Protein AF-A0A8T1E6Q4-F1 (afdb_monomer_lite)

Foldseek 3Di:
DDPVVVLLVVLQVQLVDPVDDLVNSCVVSVPDPVNVVVSCVRRVPDPLNVQLVVCVVVPPPCSVDDDDQFFLVVLPVLDDPLLSVLLVVLLCVVCVVQPPDPPVVSHDDVRVSRSVSLVCLACVVVVVVVVVVDPPDPPVVVVVVVVSVVSQVVSCVVSVHHHDSVSSYD

Radius of gyration: 22.83 Å; chains: 1; bounding box: 43×46×64 Å

Sequence (170 aa):
MTSHSFRRGSAAYANGNAKLAIQWISTRGAWLMESLTKAFAYIGTTTKENQSVGKVLAGYEAPELPVVTPSIPDLQERLSTAELGQLVTLRGELFRHVLGLPDKRYNVASDVVDATFAALLIHLNEVLEAIRSSNASQTHVSRYLYELERGLAATNARLGSSVSVATCYP

Structure (mmCIF, N/CA/C/O backbone):
data_AF-A0A8T1E6Q4-F1
#
_entry.id   AF-A0A8T1E6Q4-F1
#
loop_
_atom_site.group_PDB
_atom_site.id
_atom_site.type_symbol
_atom_site.label_atom_id
_atom_site.label_alt_id
_atom_site.label_comp_id
_atom_site.label_asym_id
_atom_site.label_entity_id
_atom_site.label_seq_id
_atom_site.pdbx_PDB_ins_code
_atom_site.Cartn_x
_atom_site.Cartn_y
_atom_site.Cartn_z
_atom_site.occupancy
_atom_site.B_iso_or_equiv
_atom_site.auth_seq_id
_atom_site.auth_comp_id
_atom_site.auth_asym_id
_atom_site.auth_atom_id
_atom_site.pdbx_PDB_model_num
ATOM 1 N N . MET A 1 1 ? 5.496 -22.316 -28.948 1.00 60.72 1 MET A N 1
ATOM 2 C CA . MET A 1 1 ? 6.274 -21.062 -28.811 1.00 60.72 1 MET A CA 1
ATOM 3 C C . MET A 1 1 ? 6.765 -20.657 -30.196 1.00 60.72 1 MET A C 1
ATOM 5 O O . MET A 1 1 ? 7.294 -21.520 -30.881 1.00 60.72 1 MET A O 1
ATOM 9 N N . THR A 1 2 ? 6.538 -19.421 -30.654 1.00 84.19 2 THR A N 1
ATOM 10 C CA . THR A 1 2 ? 7.006 -18.971 -31.983 1.00 84.19 2 THR A CA 1
ATOM 11 C C . THR A 1 2 ? 8.314 -18.186 -31.857 1.00 84.19 2 THR A C 1
ATOM 13 O O . THR A 1 2 ? 8.620 -17.652 -30.789 1.00 84.19 2 THR A O 1
ATOM 16 N N . SER A 1 3 ? 9.076 -18.078 -32.952 1.00 81.50 3 SER A N 1
ATOM 17 C CA . SER A 1 3 ? 10.309 -17.267 -33.020 1.00 81.50 3 SER A CA 1
ATOM 18 C C . SER A 1 3 ? 10.091 -15.836 -32.503 1.00 81.50 3 SER A C 1
ATOM 20 O O . SER A 1 3 ? 10.898 -15.283 -31.755 1.00 81.50 3 SER A O 1
ATOM 22 N N . HIS A 1 4 ? 8.929 -15.265 -32.813 1.00 78.62 4 HIS A N 1
ATOM 23 C CA . HIS A 1 4 ? 8.533 -13.933 -32.378 1.00 78.62 4 HIS A CA 1
ATOM 24 C C . HIS A 1 4 ? 8.332 -13.838 -30.853 1.00 78.62 4 HIS A C 1
ATOM 26 O O . HIS A 1 4 ? 8.800 -12.887 -30.227 1.00 78.62 4 HIS A O 1
ATOM 32 N N . SER A 1 5 ? 7.689 -14.835 -30.235 1.00 79.69 5 SER A N 1
ATOM 33 C CA . SER A 1 5 ? 7.533 -14.912 -28.774 1.00 79.69 5 SER A CA 1
ATOM 34 C C . SER A 1 5 ? 8.882 -15.022 -28.063 1.00 79.69 5 SER A C 1
ATOM 36 O O . SER A 1 5 ? 9.090 -14.362 -27.049 1.00 79.69 5 SER A O 1
ATOM 38 N N . PHE A 1 6 ? 9.807 -15.813 -28.619 1.00 80.81 6 PHE A N 1
ATOM 39 C CA . PHE A 1 6 ? 11.154 -15.977 -28.076 1.00 80.81 6 PHE A CA 1
ATOM 40 C C . PHE A 1 6 ? 11.931 -14.656 -28.109 1.00 80.81 6 PHE A C 1
ATOM 42 O O . PHE A 1 6 ? 12.424 -14.212 -27.078 1.00 80.81 6 PHE A O 1
ATOM 49 N N . ARG A 1 7 ? 11.937 -13.955 -29.253 1.00 82.25 7 ARG A N 1
ATOM 50 C CA . ARG A 1 7 ? 12.585 -12.635 -29.369 1.00 82.25 7 ARG A CA 1
ATOM 51 C C . ARG A 1 7 ? 12.010 -11.610 -28.389 1.00 82.25 7 ARG A C 1
ATOM 53 O O . ARG A 1 7 ? 12.777 -10.842 -27.814 1.00 82.25 7 ARG A O 1
ATOM 60 N N . ARG A 1 8 ? 10.688 -11.610 -28.171 1.00 81.62 8 ARG A N 1
ATOM 61 C CA . ARG A 1 8 ? 10.043 -10.737 -27.175 1.00 81.62 8 ARG A CA 1
ATOM 62 C C . ARG A 1 8 ? 10.491 -11.066 -25.755 1.00 81.62 8 ARG A C 1
ATOM 64 O O . ARG A 1 8 ? 10.902 -10.164 -25.033 1.00 81.62 8 ARG A O 1
ATOM 71 N N . GLY A 1 9 ? 10.438 -12.343 -25.382 1.00 83.31 9 GLY A N 1
ATOM 72 C CA . GLY A 1 9 ? 10.846 -12.805 -24.057 1.00 83.31 9 GLY A CA 1
ATOM 73 C C . GLY A 1 9 ? 12.314 -12.501 -23.760 1.00 83.31 9 GLY A C 1
ATOM 74 O O . GLY A 1 9 ? 12.616 -11.946 -22.709 1.00 83.31 9 GLY A O 1
ATOM 75 N N . SER A 1 10 ? 13.222 -12.779 -24.701 1.00 84.00 10 SER A N 1
ATOM 76 C CA . SER A 1 10 ? 14.656 -12.512 -24.533 1.00 84.00 10 SER A CA 1
ATOM 77 C C . SER A 1 10 ? 14.978 -11.021 -24.420 1.00 84.00 10 SER A C 1
ATOM 79 O O . SER A 1 10 ? 15.809 -10.649 -23.595 1.00 84.00 10 SER A O 1
ATOM 81 N N . ALA A 1 11 ? 14.319 -10.161 -25.207 1.00 83.31 11 ALA A N 1
ATOM 82 C CA . ALA A 1 11 ? 14.504 -8.712 -25.110 1.00 83.31 11 ALA A CA 1
ATOM 83 C C . ALA A 1 11 ? 14.015 -8.166 -23.757 1.00 83.31 11 ALA A C 1
ATOM 85 O O . ALA A 1 11 ? 14.738 -7.413 -23.108 1.00 83.31 11 ALA A O 1
ATOM 86 N N . ALA A 1 12 ? 12.834 -8.600 -23.298 1.00 81.38 12 ALA A N 1
ATOM 87 C CA . ALA A 1 12 ? 12.302 -8.223 -21.989 1.00 81.38 12 ALA A CA 1
ATOM 88 C C . ALA A 1 12 ? 13.189 -8.729 -20.835 1.00 81.38 12 ALA A C 1
ATOM 90 O O . ALA A 1 12 ? 13.468 -7.986 -19.897 1.00 81.38 12 ALA A O 1
ATOM 91 N N . TYR A 1 13 ? 13.692 -9.965 -20.929 1.00 84.56 13 TYR A N 1
ATOM 92 C CA . TYR A 1 13 ? 14.607 -10.540 -19.941 1.00 84.56 13 TYR A CA 1
ATOM 93 C C . TYR A 1 13 ? 15.929 -9.763 -19.854 1.00 84.56 13 TYR A C 1
ATOM 95 O O . TYR A 1 13 ? 16.361 -9.405 -18.760 1.00 84.56 13 TYR A O 1
ATOM 103 N N . ALA A 1 14 ? 16.552 -9.447 -20.997 1.00 85.75 14 ALA A N 1
ATOM 104 C CA . ALA A 1 14 ? 17.778 -8.650 -21.038 1.00 85.75 14 ALA A CA 1
ATOM 105 C C . ALA A 1 14 ? 17.569 -7.245 -20.449 1.00 85.75 14 ALA A C 1
ATOM 107 O O . ALA A 1 14 ? 18.426 -6.756 -19.719 1.00 85.75 14 ALA A O 1
ATOM 108 N N . ASN A 1 15 ? 16.414 -6.632 -20.712 1.00 82.25 15 ASN A N 1
ATOM 109 C CA . ASN A 1 15 ? 16.057 -5.316 -20.187 1.00 82.25 15 ASN A CA 1
ATOM 110 C C . ASN A 1 15 ? 15.837 -5.300 -18.659 1.00 82.25 15 ASN A C 1
ATOM 112 O O . ASN A 1 15 ? 16.094 -4.304 -17.978 1.00 82.25 15 ASN A O 1
ATOM 116 N N . GLY A 1 16 ? 15.448 -6.439 -18.081 1.00 76.25 16 GLY A N 1
ATOM 117 C CA . GLY A 1 16 ? 15.406 -6.612 -16.629 1.00 76.25 16 GLY A CA 1
ATOM 118 C C . GLY A 1 16 ? 16.765 -6.370 -15.955 1.00 76.25 16 GLY A C 1
ATOM 119 O O . GLY A 1 16 ? 16.815 -5.870 -14.829 1.00 76.25 16 GLY A O 1
ATOM 120 N N . ASN A 1 17 ? 17.879 -6.625 -16.650 1.00 81.19 17 ASN A N 1
ATOM 121 C CA . ASN A 1 17 ? 19.227 -6.471 -16.109 1.00 81.19 17 ASN A CA 1
ATOM 122 C C . ASN A 1 17 ? 19.680 -5.000 -16.089 1.00 81.19 17 ASN A C 1
ATOM 124 O O . ASN A 1 17 ? 19.931 -4.399 -17.128 1.00 81.19 17 ASN A O 1
ATOM 128 N N . ALA A 1 18 ? 19.871 -4.437 -14.891 1.00 76.12 18 ALA A N 1
ATOM 129 C CA . ALA A 1 18 ? 20.311 -3.049 -14.703 1.00 76.12 18 ALA A CA 1
ATOM 130 C C . ALA A 1 18 ? 21.697 -2.724 -15.301 1.00 76.12 18 ALA A C 1
ATOM 132 O O . ALA A 1 18 ? 22.004 -1.558 -15.523 1.00 76.12 18 ALA A O 1
ATOM 133 N N . LYS A 1 19 ? 22.531 -3.733 -15.589 1.00 83.00 19 LYS A N 1
ATOM 134 C CA . LYS A 1 19 ? 23.856 -3.548 -16.204 1.00 83.00 19 LYS A CA 1
ATOM 135 C C . LYS A 1 19 ? 23.805 -3.436 -17.732 1.00 83.00 19 LYS A C 1
ATOM 137 O O . LYS A 1 19 ? 24.830 -3.158 -18.350 1.00 83.00 19 LYS A O 1
ATOM 142 N N . LEU A 1 20 ? 22.653 -3.689 -18.356 1.00 82.62 20 LEU A N 1
ATOM 143 C CA . LEU A 1 20 ? 22.489 -3.653 -19.808 1.00 82.62 20 LEU A CA 1
ATOM 144 C C . LEU A 1 20 ? 21.691 -2.417 -20.220 1.00 82.62 20 LEU A C 1
ATOM 146 O O . LEU A 1 20 ? 20.493 -2.326 -19.979 1.00 82.62 20 LEU A O 1
ATOM 150 N N . ALA A 1 21 ? 22.355 -1.474 -20.887 1.00 81.81 21 ALA A N 1
ATOM 151 C CA . ALA A 1 21 ? 21.672 -0.318 -21.455 1.00 81.81 21 ALA A CA 1
ATOM 152 C C . ALA A 1 21 ? 20.769 -0.727 -22.633 1.00 81.81 21 ALA A C 1
ATOM 154 O O . ALA A 1 21 ? 21.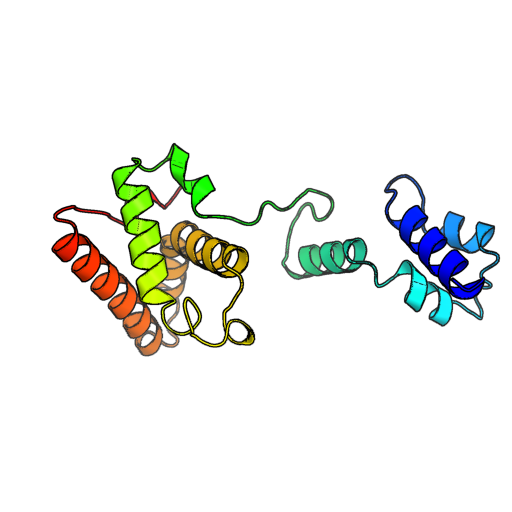145 -1.564 -23.461 1.00 81.81 21 ALA A O 1
ATOM 155 N N . ILE A 1 22 ? 19.619 -0.061 -22.768 1.00 78.50 22 ILE A N 1
ATOM 156 C CA . ILE A 1 22 ? 18.648 -0.291 -23.851 1.00 78.50 22 ILE A CA 1
ATOM 157 C C . ILE A 1 22 ? 19.260 -0.153 -25.253 1.00 78.50 22 ILE A C 1
ATOM 159 O O . ILE A 1 22 ? 18.872 -0.864 -26.184 1.00 78.50 22 ILE A O 1
ATOM 163 N N . GLN A 1 23 ? 20.274 0.705 -25.398 1.00 79.75 23 GLN A N 1
ATOM 164 C CA . GLN A 1 23 ? 21.039 0.857 -26.632 1.00 79.75 23 GLN A CA 1
ATOM 165 C C . GLN A 1 23 ? 21.729 -0.455 -27.033 1.00 79.75 23 GLN A C 1
ATOM 167 O O . GLN A 1 23 ? 21.661 -0.850 -28.194 1.00 79.75 23 GLN A O 1
ATOM 172 N N . TRP A 1 24 ? 22.334 -1.177 -26.083 1.00 83.00 24 TRP A N 1
ATOM 173 C CA . TRP A 1 24 ? 22.991 -2.457 -26.362 1.00 83.00 24 TRP A CA 1
ATOM 174 C C . TRP A 1 24 ? 21.993 -3.526 -26.795 1.00 83.00 24 TRP A C 1
ATOM 176 O O . TRP A 1 24 ? 22.273 -4.282 -27.723 1.00 83.00 24 TRP A O 1
ATOM 186 N N . ILE A 1 25 ? 20.815 -3.555 -26.170 1.00 83.94 25 ILE A N 1
ATOM 187 C CA . ILE A 1 25 ? 19.737 -4.484 -26.529 1.00 83.94 25 ILE A CA 1
ATOM 188 C C . ILE A 1 25 ? 19.222 -4.177 -27.940 1.00 83.94 25 ILE A C 1
ATOM 190 O O . ILE A 1 25 ? 19.049 -5.092 -28.742 1.00 83.94 25 ILE A O 1
ATOM 194 N N . SER A 1 26 ? 19.057 -2.897 -28.274 1.00 79.25 26 SER A N 1
ATOM 195 C CA . SER A 1 26 ? 18.585 -2.451 -29.590 1.00 79.25 26 SER A CA 1
ATOM 196 C C . SER A 1 26 ? 19.582 -2.800 -30.700 1.00 79.25 26 SER A C 1
ATOM 198 O O . SER A 1 26 ? 19.209 -3.430 -31.693 1.00 79.25 26 SER A O 1
ATOM 200 N N . THR A 1 27 ? 20.869 -2.493 -30.502 1.00 79.94 27 THR A N 1
ATOM 201 C CA . THR A 1 27 ? 21.928 -2.788 -31.480 1.00 79.94 27 THR A CA 1
ATOM 202 C C . THR A 1 27 ? 22.130 -4.294 -31.664 1.00 79.94 27 THR A C 1
ATOM 204 O O . THR A 1 27 ? 22.249 -4.766 -32.792 1.00 79.94 27 THR A O 1
ATOM 207 N N . ARG A 1 28 ? 22.119 -5.089 -30.581 1.00 83.69 28 ARG A N 1
ATOM 208 C CA . ARG A 1 28 ? 22.272 -6.559 -30.654 1.00 83.69 28 ARG A CA 1
ATOM 209 C C . ARG A 1 28 ? 21.014 -7.269 -31.154 1.00 83.69 28 ARG A C 1
ATOM 211 O O . ARG A 1 28 ? 21.117 -8.328 -31.763 1.00 83.69 28 ARG A O 1
ATOM 218 N N . GLY A 1 29 ? 19.839 -6.685 -30.932 1.00 80.38 29 GLY A N 1
ATOM 219 C CA . GLY A 1 29 ? 18.563 -7.157 -31.467 1.00 80.38 29 GLY A CA 1
ATOM 220 C C . GLY A 1 29 ? 18.366 -6.862 -32.956 1.00 80.38 29 GLY A C 1
ATOM 221 O O . GLY A 1 29 ? 17.378 -7.344 -33.524 1.00 80.38 29 GLY A O 1
ATOM 222 N N . ALA A 1 30 ? 19.290 -6.102 -33.566 1.00 79.69 30 ALA A N 1
ATOM 223 C CA . ALA A 1 30 ? 19.201 -5.546 -34.916 1.00 79.69 30 ALA A CA 1
ATOM 224 C C . ALA A 1 30 ? 17.915 -4.725 -35.120 1.00 79.69 30 ALA A C 1
ATOM 226 O O . ALA A 1 30 ? 17.221 -4.853 -36.129 1.00 79.69 30 ALA A O 1
ATOM 227 N N . TRP A 1 31 ? 17.548 -3.925 -34.116 1.00 75.44 31 TRP A N 1
ATOM 228 C CA . TRP A 1 31 ? 16.386 -3.044 -34.182 1.00 75.44 31 TRP A CA 1
ATOM 229 C C . TRP A 1 31 ? 16.823 -1.701 -34.760 1.00 75.44 31 TRP A C 1
ATOM 231 O O . TRP A 1 31 ? 17.519 -0.928 -34.108 1.00 75.44 31 TRP A O 1
ATOM 241 N N . LEU A 1 32 ? 16.450 -1.452 -36.015 1.00 70.38 32 LEU A N 1
ATOM 242 C CA . LEU A 1 32 ? 16.727 -0.195 -36.711 1.00 70.38 32 LEU A CA 1
ATOM 243 C C . LEU A 1 32 ? 15.921 0.958 -36.087 1.00 70.38 32 LEU A C 1
ATOM 245 O O . LEU A 1 32 ? 14.805 0.747 -35.609 1.00 70.38 32 LEU A O 1
ATOM 249 N N . MET A 1 33 ? 16.457 2.182 -36.135 1.00 59.78 33 MET A N 1
ATOM 250 C CA . MET A 1 33 ? 15.801 3.385 -35.587 1.00 59.78 33 MET A CA 1
ATOM 251 C C . MET A 1 33 ? 14.431 3.675 -36.231 1.00 59.78 33 MET A C 1
ATOM 253 O O . MET A 1 33 ? 13.514 4.158 -35.576 1.00 59.78 33 MET A O 1
ATOM 257 N N . GLU A 1 34 ? 14.232 3.274 -37.483 1.00 57.28 34 GLU A N 1
ATOM 258 C CA . GLU A 1 34 ? 12.948 3.382 -38.199 1.00 57.28 34 GLU A CA 1
ATOM 259 C C . GLU A 1 34 ? 11.863 2.435 -37.637 1.00 57.28 34 GLU A C 1
ATOM 261 O O . GLU A 1 34 ? 10.679 2.570 -37.927 1.00 57.28 34 GLU A O 1
ATOM 266 N N . SER A 1 35 ? 12.261 1.489 -36.780 1.00 63.12 35 SER A N 1
ATOM 267 C CA . SER A 1 35 ? 11.416 0.512 -36.089 1.00 63.12 35 SER A CA 1
ATOM 268 C C . SER A 1 35 ? 11.312 0.793 -34.574 1.00 63.12 35 SER A C 1
ATOM 270 O O . SER A 1 35 ? 10.894 -0.088 -33.812 1.00 63.12 35 SER A O 1
ATOM 272 N N . LEU A 1 36 ? 11.666 1.997 -34.102 1.00 65.38 36 LEU A N 1
ATOM 273 C CA . LEU A 1 36 ? 11.653 2.370 -32.677 1.00 65.38 36 LEU A CA 1
ATOM 274 C C . LEU A 1 36 ? 10.310 2.107 -31.982 1.00 65.38 36 LEU A C 1
ATOM 276 O O . LEU A 1 36 ? 10.288 1.645 -30.846 1.00 65.38 36 LEU A O 1
ATOM 280 N N . THR A 1 37 ? 9.181 2.300 -32.663 1.00 67.31 37 THR A N 1
ATOM 281 C CA . THR A 1 37 ? 7.851 1.996 -32.104 1.00 67.31 37 THR A CA 1
ATOM 282 C C . THR A 1 37 ? 7.722 0.524 -31.695 1.00 67.31 37 THR A C 1
ATOM 284 O O . THR A 1 37 ? 7.159 0.204 -30.649 1.00 67.31 37 THR A O 1
ATOM 287 N N . LYS A 1 38 ? 8.310 -0.389 -32.479 1.00 67.56 38 LYS A N 1
ATOM 288 C CA . LYS A 1 38 ? 8.361 -1.821 -32.155 1.00 67.56 38 LYS A CA 1
ATOM 289 C C . LYS A 1 38 ? 9.309 -2.092 -30.989 1.00 67.56 38 LYS A C 1
ATOM 291 O O . LYS A 1 38 ? 9.030 -2.969 -30.176 1.00 67.56 38 LYS A O 1
ATOM 296 N N . ALA A 1 39 ? 10.387 -1.317 -30.886 1.00 66.75 39 ALA A N 1
ATOM 297 C CA . ALA A 1 39 ? 11.323 -1.411 -29.780 1.00 66.75 39 ALA A CA 1
ATOM 298 C C . ALA A 1 39 ? 10.689 -1.015 -28.439 1.00 66.75 39 ALA A C 1
ATOM 300 O O . ALA A 1 39 ? 10.760 -1.773 -27.470 1.00 66.75 39 ALA A O 1
ATOM 301 N N . PHE A 1 40 ? 9.983 0.118 -28.409 1.00 68.44 40 PHE A N 1
ATOM 302 C CA . PHE A 1 40 ? 9.245 0.583 -27.235 1.00 68.44 40 PHE A CA 1
ATOM 303 C C . PHE A 1 40 ? 8.140 -0.390 -26.816 1.00 68.44 40 PHE A C 1
ATOM 305 O O . PHE A 1 40 ? 7.992 -0.666 -25.630 1.00 68.44 40 PHE A O 1
ATOM 312 N N . ALA A 1 41 ? 7.423 -0.997 -27.766 1.00 69.50 41 ALA A N 1
ATOM 313 C CA . ALA A 1 41 ? 6.394 -1.988 -27.444 1.00 69.50 41 ALA A CA 1
ATOM 314 C C . ALA A 1 41 ? 6.955 -3.254 -26.764 1.00 69.50 41 ALA A C 1
ATOM 316 O O . ALA A 1 41 ? 6.245 -3.918 -26.010 1.00 69.50 41 ALA A O 1
ATOM 317 N N . TYR A 1 42 ? 8.216 -3.604 -27.026 1.00 65.25 42 TYR A N 1
ATOM 318 C CA . TYR A 1 42 ? 8.845 -4.815 -26.496 1.00 65.25 42 TYR A CA 1
ATOM 319 C C . TYR A 1 42 ? 9.653 -4.582 -25.220 1.00 65.25 42 TYR A C 1
ATOM 321 O O . TYR A 1 42 ? 9.704 -5.476 -24.378 1.00 65.25 42 TYR A O 1
ATOM 329 N N . ILE A 1 43 ? 10.309 -3.426 -25.115 1.00 66.56 43 ILE A N 1
ATOM 330 C CA . ILE A 1 43 ? 11.255 -3.106 -24.039 1.00 66.56 43 ILE A CA 1
ATOM 331 C C . ILE A 1 43 ? 10.694 -2.037 -23.099 1.00 66.56 43 ILE A C 1
ATOM 333 O O . ILE A 1 43 ? 10.900 -2.117 -21.900 1.00 66.56 43 ILE A O 1
ATOM 337 N N . GLY A 1 44 ? 9.958 -1.052 -23.613 1.00 65.81 44 GLY A N 1
ATOM 338 C CA . GLY A 1 44 ? 9.494 0.093 -22.822 1.00 65.81 44 GLY A CA 1
ATOM 339 C C . GLY A 1 44 ? 8.255 -0.167 -21.962 1.00 65.81 44 GLY A C 1
ATOM 340 O O . GLY A 1 44 ? 7.860 0.713 -21.212 1.00 65.81 44 GLY A O 1
ATOM 341 N N . THR A 1 45 ? 7.623 -1.339 -22.077 1.00 69.12 45 THR A N 1
ATOM 342 C CA . THR A 1 45 ? 6.374 -1.669 -21.363 1.00 69.12 45 THR A CA 1
ATOM 343 C C . THR A 1 45 ? 6.548 -2.754 -20.304 1.00 69.12 45 THR A C 1
ATOM 345 O O . THR A 1 45 ? 5.559 -3.360 -19.882 1.00 69.12 45 THR A O 1
ATOM 348 N N . THR A 1 46 ? 7.780 -3.052 -19.871 1.00 75.00 46 THR A N 1
ATOM 349 C CA . THR A 1 46 ? 7.941 -4.027 -18.787 1.00 75.00 46 THR A CA 1
ATOM 350 C C . THR A 1 46 ? 7.514 -3.425 -17.450 1.00 75.00 46 THR A C 1
ATOM 352 O O . THR A 1 46 ? 7.478 -2.209 -17.252 1.00 75.00 46 THR A O 1
ATOM 355 N N . THR A 1 47 ? 7.187 -4.302 -16.502 1.00 74.94 47 THR A N 1
ATOM 356 C CA . THR A 1 47 ? 6.810 -3.917 -15.140 1.00 74.94 47 THR A CA 1
ATOM 357 C C . THR A 1 47 ? 7.856 -3.014 -14.485 1.00 74.94 47 THR A C 1
ATOM 359 O O . THR A 1 47 ? 7.486 -2.093 -13.764 1.00 74.94 47 THR A O 1
ATOM 362 N N . LYS A 1 48 ? 9.148 -3.228 -14.771 1.00 76.69 48 LYS A N 1
ATOM 363 C CA . LYS A 1 48 ? 10.253 -2.454 -14.197 1.00 76.69 48 LYS A CA 1
ATOM 364 C C . LYS A 1 48 ? 10.229 -0.993 -14.650 1.00 76.69 48 LYS A C 1
ATOM 366 O O . LYS A 1 48 ? 10.307 -0.105 -13.804 1.00 76.69 48 LYS A O 1
ATOM 371 N N . GLU A 1 49 ? 10.098 -0.728 -15.951 1.00 78.19 49 GLU A N 1
ATOM 372 C CA . GLU A 1 49 ? 10.034 0.646 -16.470 1.00 78.19 49 GLU A CA 1
ATOM 373 C C . GLU A 1 49 ? 8.767 1.345 -15.988 1.00 78.19 49 GLU A C 1
ATOM 375 O O . GLU A 1 49 ? 8.842 2.481 -15.530 1.00 78.19 49 GLU A O 1
ATOM 380 N N . ASN A 1 50 ? 7.623 0.651 -16.006 1.00 81.31 50 ASN A N 1
ATOM 381 C CA . ASN A 1 50 ? 6.364 1.212 -15.515 1.00 81.31 50 ASN A CA 1
ATOM 382 C C . ASN A 1 50 ? 6.456 1.601 -14.033 1.00 81.31 50 ASN A C 1
ATOM 384 O O . ASN A 1 50 ? 5.989 2.670 -13.646 1.00 81.31 50 ASN A O 1
ATOM 388 N N . GLN A 1 51 ? 7.090 0.767 -13.204 1.00 79.50 51 GLN A N 1
ATOM 389 C CA . GLN A 1 51 ? 7.338 1.088 -11.799 1.00 79.50 51 GLN A CA 1
ATOM 390 C C . GLN A 1 51 ? 8.311 2.258 -11.645 1.00 79.50 51 GLN A C 1
ATOM 392 O O . GLN A 1 51 ? 8.064 3.135 -10.826 1.00 79.50 51 GLN A O 1
ATOM 397 N N . SER A 1 52 ? 9.396 2.300 -12.423 1.00 78.81 52 SER A N 1
ATOM 398 C CA . SER A 1 52 ? 10.369 3.398 -12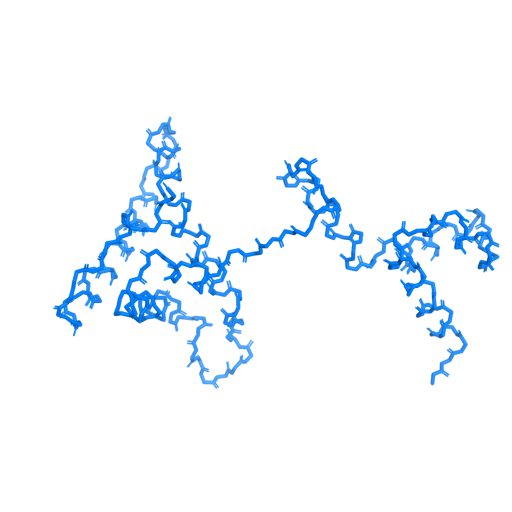.372 1.00 78.81 52 SER A CA 1
ATOM 399 C C . SER A 1 52 ? 9.725 4.739 -12.736 1.00 78.81 52 SER A C 1
ATOM 401 O O . SER A 1 52 ? 9.858 5.700 -11.981 1.00 78.81 52 SER A O 1
ATOM 403 N N . VAL A 1 53 ? 8.950 4.785 -13.823 1.00 82.00 53 VAL A N 1
ATOM 404 C CA . VAL A 1 53 ? 8.186 5.975 -14.222 1.00 82.00 53 VAL A CA 1
ATOM 405 C C . VAL A 1 53 ? 7.159 6.339 -13.153 1.00 82.00 53 VAL A C 1
ATOM 407 O O . VAL A 1 53 ? 7.089 7.495 -12.748 1.00 82.00 53 VAL A O 1
ATOM 410 N N . GLY A 1 54 ? 6.400 5.361 -12.648 1.00 84.06 54 GLY A N 1
ATOM 411 C CA . GLY A 1 54 ? 5.411 5.582 -11.593 1.00 84.06 54 GLY A CA 1
ATOM 412 C C . GLY A 1 54 ? 6.014 6.195 -10.328 1.00 84.06 54 GLY A C 1
ATOM 413 O O . GLY A 1 54 ? 5.446 7.133 -9.782 1.00 84.06 54 GLY A O 1
ATOM 414 N N . LYS A 1 55 ? 7.195 5.731 -9.902 1.00 84.94 55 LYS A N 1
ATOM 415 C CA . LYS A 1 55 ? 7.920 6.281 -8.745 1.00 84.94 55 LYS A CA 1
ATOM 416 C C . LYS A 1 55 ? 8.357 7.726 -8.963 1.00 84.94 55 LYS A C 1
ATOM 418 O O . LYS A 1 55 ? 8.136 8.553 -8.086 1.00 84.94 55 LYS A O 1
ATOM 423 N N . VAL A 1 56 ? 8.933 8.040 -10.127 1.00 85.44 56 VAL A N 1
ATOM 424 C CA . VAL A 1 56 ? 9.331 9.418 -10.465 1.00 85.44 56 VAL A CA 1
ATOM 425 C C . VAL A 1 56 ? 8.114 10.342 -10.465 1.00 85.44 56 VAL A C 1
ATOM 427 O O . VAL A 1 56 ? 8.156 11.412 -9.868 1.00 85.44 56 VAL A O 1
ATOM 430 N N . LEU A 1 57 ? 7.007 9.914 -11.082 1.00 85.94 57 LEU A N 1
ATOM 431 C CA . LEU A 1 57 ? 5.762 10.690 -11.111 1.00 85.94 57 LEU A CA 1
ATOM 432 C C . LEU A 1 57 ? 5.137 10.862 -9.721 1.00 85.94 57 LEU A C 1
ATOM 434 O O . LEU A 1 57 ? 4.513 11.885 -9.460 1.00 85.94 57 LEU A O 1
ATOM 438 N N . ALA A 1 58 ? 5.316 9.884 -8.833 1.00 83.19 58 ALA A N 1
ATOM 439 C CA . ALA A 1 58 ? 4.895 9.957 -7.439 1.00 83.19 58 ALA A CA 1
ATOM 440 C C . ALA A 1 58 ? 5.859 10.768 -6.544 1.00 83.19 58 ALA A C 1
ATOM 442 O O . ALA A 1 58 ? 5.589 10.908 -5.356 1.00 83.19 58 ALA A O 1
ATOM 443 N N . GLY A 1 59 ? 6.962 11.302 -7.088 1.00 86.00 59 GLY A N 1
ATOM 444 C CA . GLY A 1 59 ? 7.904 12.156 -6.358 1.00 86.00 59 GLY A CA 1
ATOM 445 C C . GLY A 1 59 ? 8.957 11.414 -5.529 1.00 86.00 59 GLY A C 1
ATOM 446 O O . GLY A 1 59 ? 9.550 12.013 -4.639 1.00 86.00 59 GLY A O 1
ATOM 447 N N . TYR A 1 60 ? 9.210 10.129 -5.795 1.00 83.62 60 TYR A N 1
ATOM 448 C CA . TYR A 1 60 ? 10.270 9.389 -5.101 1.00 83.62 60 TYR A CA 1
ATOM 449 C C . TYR A 1 60 ? 11.656 9.908 -5.505 1.00 83.62 60 TYR A C 1
ATOM 451 O O . TYR A 1 60 ? 11.987 9.932 -6.690 1.00 83.62 60 TYR A O 1
ATOM 459 N N . GLU A 1 61 ? 12.487 10.242 -4.515 1.00 79.50 61 GLU A N 1
ATOM 460 C CA . GLU A 1 61 ? 13.848 10.760 -4.731 1.00 79.50 61 GLU A CA 1
ATOM 461 C C . GLU A 1 61 ? 14.812 9.713 -5.314 1.00 79.50 61 GLU A C 1
ATOM 463 O O . GLU A 1 61 ? 15.713 10.059 -6.073 1.00 79.50 61 GLU A O 1
ATOM 468 N N . ALA A 1 62 ? 14.598 8.433 -4.994 1.00 79.88 62 ALA A N 1
ATOM 469 C CA . ALA A 1 62 ? 15.450 7.312 -5.396 1.00 79.88 62 ALA A CA 1
ATOM 470 C C . ALA A 1 62 ? 14.626 6.210 -6.106 1.00 79.88 62 ALA A C 1
ATOM 472 O O . ALA A 1 62 ? 14.349 5.152 -5.526 1.00 79.88 62 ALA A O 1
ATOM 473 N N . PRO A 1 63 ? 14.152 6.440 -7.347 1.00 73.94 63 PRO A N 1
ATOM 474 C CA . PRO A 1 63 ? 13.250 5.528 -8.066 1.00 73.94 63 PRO A CA 1
ATOM 475 C C . PRO A 1 63 ? 13.862 4.143 -8.358 1.00 73.94 63 PRO A C 1
ATOM 477 O O . PRO A 1 63 ? 13.139 3.160 -8.570 1.00 73.94 63 PRO A O 1
ATOM 480 N N . GLU A 1 64 ? 15.186 4.044 -8.359 1.00 73.94 64 GLU A N 1
ATOM 481 C CA . GLU A 1 64 ? 15.958 2.814 -8.510 1.00 73.94 64 GLU A CA 1
ATOM 482 C C . GLU A 1 64 ? 15.920 1.901 -7.278 1.00 73.94 64 GLU A C 1
ATOM 484 O O . GLU A 1 64 ? 16.113 0.691 -7.423 1.00 73.94 64 GLU A O 1
ATOM 489 N N . LEU A 1 65 ? 15.637 2.437 -6.087 1.00 77.06 65 LEU A N 1
ATOM 490 C CA . LEU A 1 65 ? 15.573 1.640 -4.865 1.00 77.06 65 LEU A CA 1
ATOM 491 C C . LEU A 1 65 ? 14.262 0.844 -4.780 1.00 77.06 65 LEU A C 1
ATOM 493 O O . LEU A 1 65 ? 13.220 1.288 -5.282 1.00 77.06 65 LEU A O 1
ATOM 497 N N . PRO A 1 66 ? 14.270 -0.347 -4.150 1.00 72.38 66 PRO A N 1
ATOM 498 C CA . PRO A 1 66 ? 13.039 -1.056 -3.834 1.00 72.38 66 PRO A CA 1
ATOM 499 C C . PRO A 1 66 ? 12.134 -0.163 -2.986 1.00 72.38 66 PRO A C 1
ATOM 501 O O . PRO A 1 66 ? 12.573 0.406 -1.992 1.00 72.38 66 PRO A O 1
ATOM 504 N N . VAL A 1 67 ? 10.868 -0.054 -3.381 1.00 73.44 67 VAL A N 1
ATOM 505 C CA . VAL A 1 67 ? 9.849 0.561 -2.531 1.00 73.44 67 VAL A CA 1
ATOM 506 C C . VAL A 1 67 ? 9.176 -0.579 -1.797 1.00 73.44 67 VAL A C 1
ATOM 508 O O . VAL A 1 67 ? 8.617 -1.474 -2.433 1.00 73.44 67 VAL A O 1
ATOM 511 N N . VAL A 1 68 ? 9.277 -0.568 -0.474 1.00 76.44 68 VAL A N 1
ATOM 512 C CA . VAL A 1 68 ? 8.545 -1.510 0.364 1.00 76.44 68 VAL A CA 1
ATOM 513 C C . VAL A 1 68 ? 7.131 -0.971 0.493 1.00 76.44 68 VAL A C 1
ATOM 515 O O . VAL A 1 68 ? 6.921 0.147 0.962 1.00 76.44 68 VAL A O 1
ATOM 518 N N . THR A 1 69 ? 6.164 -1.735 -0.002 1.00 81.38 69 THR A N 1
ATOM 519 C CA . THR A 1 69 ? 4.759 -1.422 0.230 1.00 81.38 69 THR A CA 1
ATOM 520 C C . THR A 1 69 ? 4.470 -1.668 1.708 1.00 81.38 69 THR A C 1
ATOM 522 O O . THR A 1 69 ? 4.746 -2.779 2.162 1.00 81.38 69 THR A O 1
ATOM 525 N N . PRO A 1 70 ? 3.928 -0.683 2.447 1.00 84.12 70 PRO A N 1
ATOM 526 C CA . PRO A 1 70 ? 3.546 -0.900 3.833 1.00 84.12 70 PRO A CA 1
ATOM 527 C C . PRO A 1 70 ? 2.573 -2.067 3.928 1.00 84.12 70 PRO A C 1
ATOM 529 O O . PRO A 1 70 ? 1.748 -2.245 3.039 1.00 84.12 70 PRO A O 1
ATOM 532 N N . SER A 1 71 ? 2.642 -2.845 4.993 1.00 83.94 71 SER A N 1
ATOM 533 C CA . SER A 1 71 ? 1.755 -3.972 5.249 1.00 83.94 71 SER A CA 1
ATOM 534 C C . SER A 1 71 ? 1.484 -4.104 6.747 1.00 83.94 71 SER A C 1
ATOM 536 O O . SER A 1 71 ? 2.219 -3.577 7.579 1.00 83.94 71 SER A O 1
ATOM 538 N N . ILE A 1 72 ? 0.402 -4.796 7.120 1.00 80.88 72 ILE A N 1
ATOM 539 C CA . ILE A 1 72 ? 0.047 -4.996 8.536 1.00 80.88 72 ILE A CA 1
ATOM 540 C C . ILE A 1 72 ? 1.190 -5.661 9.336 1.00 80.88 72 ILE A C 1
ATOM 542 O O . ILE A 1 72 ? 1.444 -5.215 10.455 1.00 80.88 72 ILE A O 1
ATOM 546 N N . PRO A 1 73 ? 1.913 -6.671 8.805 1.00 81.25 73 PRO A N 1
ATOM 547 C CA . PRO A 1 73 ? 3.092 -7.227 9.471 1.00 81.25 73 PRO A CA 1
ATOM 548 C C . PRO A 1 73 ? 4.195 -6.214 9.793 1.00 81.25 73 PRO A C 1
ATOM 550 O O . PRO A 1 73 ? 4.858 -6.372 10.812 1.00 81.25 73 PRO A O 1
ATOM 553 N N . ASP A 1 74 ? 4.366 -5.152 9.003 1.00 79.75 74 ASP A N 1
ATOM 554 C CA . ASP A 1 74 ? 5.394 -4.132 9.273 1.00 79.75 74 ASP A CA 1
ATOM 555 C C . ASP A 1 74 ? 5.104 -3.342 10.563 1.00 79.75 74 ASP A C 1
ATOM 557 O O . ASP A 1 74 ? 5.987 -2.709 11.136 1.00 79.75 74 ASP A O 1
ATOM 561 N N . LEU A 1 75 ? 3.866 -3.406 11.067 1.00 78.38 75 LEU A N 1
ATOM 562 C CA . LEU A 1 75 ? 3.469 -2.815 12.345 1.00 78.38 75 LEU A CA 1
ATOM 563 C C . LEU A 1 75 ? 3.750 -3.743 13.541 1.00 78.38 75 LEU A C 1
ATOM 565 O O . LEU A 1 75 ? 3.601 -3.322 14.687 1.00 78.38 75 LEU A O 1
ATOM 569 N N . GLN A 1 76 ? 4.160 -4.996 13.313 1.00 80.94 76 GLN A N 1
ATOM 570 C CA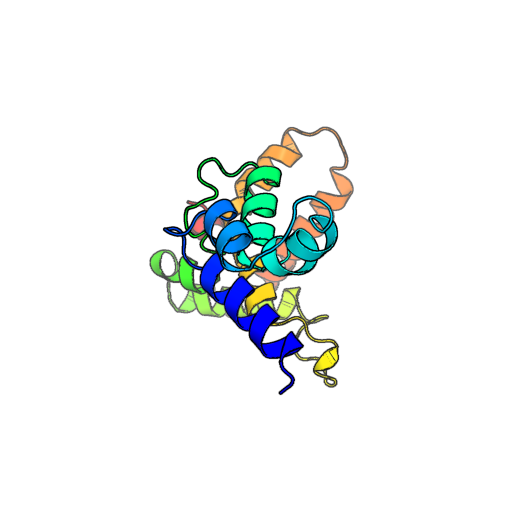 . GLN A 1 76 ? 4.334 -6.004 14.364 1.00 80.94 76 GLN A CA 1
ATOM 571 C C . GLN A 1 76 ? 5.440 -5.652 15.366 1.00 80.94 76 GLN A C 1
ATOM 573 O O . GLN A 1 76 ? 5.319 -5.989 16.539 1.00 80.94 76 GLN A O 1
ATOM 578 N N . GLU A 1 77 ? 6.497 -4.953 14.950 1.00 78.81 77 GLU A N 1
ATOM 579 C CA . GLU A 1 77 ? 7.556 -4.506 15.873 1.00 78.81 77 GLU A CA 1
ATOM 580 C C . GLU A 1 77 ? 7.054 -3.469 16.890 1.00 78.81 77 GLU A C 1
ATOM 582 O O . GLU A 1 77 ? 7.677 -3.239 17.924 1.00 78.81 77 GLU A O 1
ATOM 587 N N . ARG A 1 78 ? 5.911 -2.846 16.596 1.00 77.75 78 ARG A N 1
ATOM 588 C CA . ARG A 1 78 ? 5.367 -1.696 17.320 1.00 77.75 78 ARG A CA 1
ATOM 589 C C . ARG A 1 78 ? 4.102 -2.031 18.102 1.00 77.75 78 ARG A C 1
ATOM 591 O O . ARG A 1 78 ? 3.638 -1.216 18.894 1.00 77.75 78 ARG A O 1
ATOM 598 N N . LEU A 1 79 ? 3.546 -3.214 17.863 1.00 83.00 79 LEU A N 1
ATOM 599 C CA . LEU A 1 79 ? 2.270 -3.662 18.394 1.00 83.00 79 LEU A CA 1
ATOM 600 C C . LEU A 1 79 ? 2.436 -5.024 19.056 1.00 83.00 79 LEU A C 1
ATOM 602 O O . LEU A 1 79 ? 3.087 -5.926 18.533 1.00 83.00 79 LEU A O 1
ATOM 606 N N . SER A 1 80 ? 1.777 -5.213 20.191 1.00 84.56 80 SER A N 1
ATOM 607 C CA . SER A 1 80 ? 1.631 -6.543 20.773 1.00 84.56 80 SER A CA 1
ATOM 608 C C . SER A 1 80 ? 0.843 -7.468 19.836 1.00 84.56 80 SER A C 1
ATOM 610 O O . SER A 1 80 ? 0.040 -7.035 19.007 1.00 84.56 80 SER A O 1
ATOM 612 N N . THR A 1 81 ? 1.001 -8.784 20.004 1.00 84.50 81 THR A N 1
ATOM 613 C CA . THR A 1 81 ? 0.241 -9.783 19.230 1.00 84.50 81 THR A CA 1
ATOM 614 C C . THR A 1 81 ? -1.276 -9.587 19.352 1.00 84.50 81 THR A C 1
ATOM 616 O O . THR A 1 81 ? -2.010 -9.805 18.387 1.00 84.50 81 THR A O 1
ATOM 619 N N . ALA A 1 82 ? -1.750 -9.148 20.522 1.00 82.94 82 ALA A N 1
ATOM 620 C CA . ALA A 1 82 ? -3.162 -8.861 20.750 1.00 82.94 82 ALA A CA 1
ATOM 621 C C . ALA A 1 82 ? -3.641 -7.648 19.936 1.00 82.94 82 ALA A C 1
ATOM 623 O O . ALA A 1 82 ? -4.711 -7.709 19.330 1.00 82.94 82 ALA A O 1
ATOM 624 N N . GLU A 1 83 ? -2.854 -6.571 19.889 1.00 83.12 83 GLU A N 1
ATOM 625 C CA . GLU A 1 83 ? -3.161 -5.374 19.096 1.00 83.12 83 GLU A CA 1
ATOM 626 C C . GLU A 1 83 ? -3.128 -5.667 17.594 1.00 83.12 83 GLU A C 1
ATOM 628 O O . GLU A 1 83 ? -4.012 -5.234 16.856 1.00 83.12 83 GLU A O 1
ATOM 633 N N . LEU A 1 84 ? -2.174 -6.485 17.142 1.00 84.88 84 LEU A N 1
ATOM 634 C CA . LEU A 1 84 ? -2.100 -6.917 15.749 1.00 84.88 84 LEU A CA 1
ATOM 635 C C . LEU A 1 84 ? -3.350 -7.714 15.336 1.00 84.88 84 LEU A C 1
ATOM 637 O O . LEU A 1 84 ? -3.951 -7.441 14.298 1.00 84.88 84 LEU A O 1
ATOM 641 N N . GLY A 1 85 ? -3.793 -8.663 16.170 1.00 85.81 85 GLY A N 1
ATOM 642 C CA . GLY A 1 85 ? -5.020 -9.433 15.921 1.00 85.81 85 GLY A CA 1
ATOM 643 C C . GLY A 1 85 ? -6.283 -8.561 15.880 1.00 85.81 85 GLY A C 1
ATOM 644 O O . GLY A 1 85 ? -7.183 -8.783 15.063 1.00 85.81 85 GLY A O 1
ATOM 645 N N . GLN A 1 86 ? -6.332 -7.522 16.712 1.00 84.38 86 GLN A N 1
ATOM 646 C CA . GLN A 1 86 ? -7.406 -6.526 16.705 1.00 84.38 86 GLN A CA 1
ATOM 647 C C . GLN A 1 86 ? -7.400 -5.685 15.427 1.00 84.38 86 GLN A C 1
ATOM 649 O O . GLN A 1 86 ? -8.458 -5.500 14.828 1.00 84.38 86 GLN A O 1
ATOM 654 N N . LEU A 1 87 ? -6.231 -5.238 14.957 1.00 88.00 87 LEU A N 1
ATOM 655 C CA . LEU A 1 87 ? -6.114 -4.516 13.687 1.00 88.00 87 LEU A CA 1
ATOM 656 C C . LEU A 1 87 ? -6.552 -5.367 12.496 1.00 88.00 87 LEU A C 1
ATOM 658 O O . LEU A 1 87 ? -7.271 -4.873 11.631 1.00 88.00 87 LEU A O 1
ATOM 662 N N . VAL A 1 88 ? -6.188 -6.651 12.468 1.00 89.25 88 VAL A N 1
ATOM 663 C CA . VAL A 1 88 ? -6.655 -7.581 11.428 1.00 89.25 88 VAL A CA 1
ATOM 664 C C . VAL A 1 88 ? -8.181 -7.718 11.461 1.00 89.25 88 VAL A C 1
ATOM 666 O O . VAL A 1 88 ? -8.824 -7.726 10.409 1.00 89.25 88 VAL A O 1
ATOM 669 N N . THR A 1 89 ? -8.776 -7.759 12.656 1.00 89.31 89 THR A N 1
ATOM 670 C CA . THR A 1 89 ? -10.237 -7.806 12.829 1.00 89.31 89 THR A CA 1
ATOM 671 C C . THR A 1 89 ? -10.900 -6.519 12.333 1.00 89.31 89 THR A C 1
ATOM 673 O O . THR A 1 89 ? -11.838 -6.579 11.537 1.00 89.31 89 THR A O 1
ATOM 676 N N . LEU A 1 90 ? -10.380 -5.354 12.733 1.00 89.12 90 LEU A N 1
ATOM 677 C CA . LEU A 1 90 ? -10.863 -4.044 12.288 1.00 89.12 90 LEU A CA 1
ATOM 678 C C . LEU A 1 90 ? -10.768 -3.899 10.764 1.00 89.12 90 LEU A C 1
ATOM 680 O 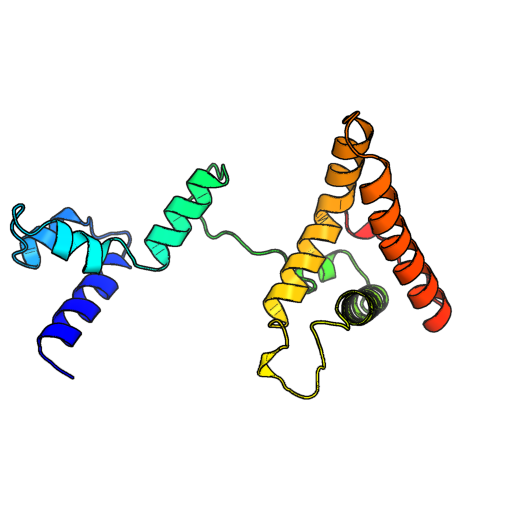O . LEU A 1 90 ? -11.721 -3.459 10.121 1.00 89.12 90 LEU A O 1
ATOM 684 N N . ARG A 1 91 ? -9.647 -4.321 10.170 1.00 91.62 91 ARG A N 1
ATOM 685 C CA . ARG A 1 91 ? -9.453 -4.366 8.718 1.00 91.62 91 ARG A CA 1
ATOM 686 C C . ARG A 1 91 ? -10.515 -5.233 8.042 1.00 91.62 91 ARG A C 1
ATOM 688 O O . ARG A 1 91 ? -11.107 -4.799 7.057 1.00 91.62 91 ARG A O 1
ATOM 695 N N . GLY A 1 92 ? -10.804 -6.418 8.577 1.00 90.31 92 GLY A N 1
ATOM 696 C CA . GLY A 1 92 ? -11.874 -7.280 8.066 1.00 90.31 92 GLY A CA 1
ATOM 697 C C . GLY A 1 92 ? -13.246 -6.596 8.076 1.00 90.31 92 GLY A C 1
ATOM 698 O O . GLY A 1 92 ? -13.984 -6.682 7.096 1.00 90.31 92 GLY A O 1
ATOM 699 N N . GLU A 1 93 ? -13.563 -5.860 9.141 1.00 88.31 93 GLU A N 1
ATOM 700 C CA . GLU A 1 93 ? -14.832 -5.136 9.277 1.00 88.31 93 GLU A CA 1
ATOM 701 C C . GLU A 1 93 ? -14.939 -3.924 8.342 1.00 88.31 93 GLU A C 1
ATOM 703 O O . GLU A 1 93 ? -15.980 -3.718 7.715 1.00 88.31 93 GLU A O 1
ATOM 708 N N . LEU A 1 94 ? -13.879 -3.121 8.215 1.00 88.38 94 LEU A N 1
ATOM 709 C CA . LEU A 1 94 ? -13.871 -1.946 7.336 1.00 88.38 94 LEU A CA 1
ATOM 710 C C . LEU A 1 94 ? -13.940 -2.341 5.857 1.00 88.38 94 LEU A C 1
ATOM 712 O O . LEU A 1 94 ? -14.640 -1.702 5.072 1.00 88.38 94 LEU A O 1
ATOM 716 N N . PHE A 1 95 ? -13.273 -3.435 5.487 1.00 91.12 95 PHE A N 1
ATOM 717 C CA . PHE A 1 95 ? -13.216 -3.935 4.114 1.00 91.12 95 PHE A CA 1
ATOM 718 C C . PHE A 1 95 ? -14.214 -5.070 3.837 1.00 91.12 95 PHE A C 1
ATOM 720 O O . PHE A 1 95 ? -14.107 -5.744 2.812 1.00 91.12 95 PHE A O 1
ATOM 727 N N . ARG A 1 96 ? -15.235 -5.258 4.688 1.00 90.62 96 ARG A N 1
ATOM 728 C CA . ARG A 1 96 ? -16.219 -6.356 4.569 1.00 90.62 96 ARG A CA 1
ATOM 729 C C . ARG A 1 96 ? -16.942 -6.424 3.218 1.00 90.62 96 ARG A C 1
ATOM 731 O O . ARG A 1 96 ? -17.466 -7.463 2.845 1.00 90.62 96 ARG A O 1
ATOM 738 N N . HIS A 1 97 ? -17.021 -5.302 2.500 1.00 91.06 97 HIS A N 1
ATOM 739 C CA . HIS A 1 97 ? -17.701 -5.212 1.204 1.00 91.06 97 HIS A CA 1
ATOM 740 C C . HIS A 1 97 ? -16.823 -5.627 0.021 1.00 91.06 97 HIS A C 1
ATOM 742 O O . HIS A 1 97 ? -17.328 -5.752 -1.090 1.00 91.06 97 HIS A O 1
ATOM 748 N N . VAL A 1 98 ? -15.526 -5.830 0.250 1.00 92.75 98 VAL A N 1
ATOM 749 C CA . VAL A 1 98 ? -14.549 -6.230 -0.772 1.00 92.75 98 VAL A CA 1
ATOM 750 C C . VAL A 1 98 ? -13.731 -7.453 -0.348 1.00 92.75 98 VAL A C 1
ATOM 752 O O . VAL A 1 98 ? -12.787 -7.834 -1.035 1.00 92.75 98 VAL A O 1
ATOM 755 N N . LEU A 1 99 ? -14.087 -8.072 0.780 1.00 92.44 99 LEU A N 1
ATOM 756 C CA . LEU A 1 99 ? -13.473 -9.278 1.324 1.00 92.44 99 LEU A CA 1
ATOM 757 C C . LEU A 1 99 ? -14.548 -10.288 1.712 1.00 92.44 99 LEU A C 1
ATOM 759 O O . LEU A 1 99 ? -15.625 -9.921 2.169 1.00 92.44 99 LEU A O 1
ATOM 763 N N . GLY A 1 100 ? -14.226 -11.577 1.588 1.00 89.38 100 GLY A N 1
ATOM 764 C CA . GLY A 1 100 ? -15.098 -12.652 2.064 1.00 89.38 100 GLY A CA 1
ATOM 765 C C . GLY A 1 100 ? -16.408 -12.809 1.284 1.00 89.38 100 GLY A C 1
ATOM 766 O O . GLY A 1 100 ? -17.294 -13.527 1.743 1.00 89.38 100 GLY A O 1
ATOM 767 N N . LEU A 1 101 ? -16.541 -12.181 0.109 1.00 91.50 101 LEU A N 1
ATOM 768 C CA . LEU A 1 101 ? -17.711 -12.356 -0.749 1.00 91.50 101 LEU A CA 1
ATOM 769 C C . LEU A 1 101 ? -17.786 -13.800 -1.281 1.00 91.50 101 LEU A C 1
ATOM 771 O O . LEU A 1 101 ? -16.736 -14.384 -1.585 1.00 91.50 101 LEU A O 1
ATOM 775 N N . PRO A 1 102 ? -19.002 -14.367 -1.451 1.00 93.88 102 PRO A N 1
ATOM 776 C CA . PRO A 1 102 ? -19.183 -15.733 -1.949 1.00 93.88 102 PRO A CA 1
ATOM 777 C C . PRO A 1 102 ? -18.557 -15.965 -3.328 1.00 93.88 102 PRO A C 1
ATOM 779 O O . PRO A 1 102 ? -17.893 -16.979 -3.548 1.00 93.88 102 PRO A O 1
ATOM 782 N N . ASP A 1 103 ? -18.729 -15.012 -4.251 1.00 93.81 103 ASP A N 1
ATOM 783 C CA . ASP A 1 103 ? -18.009 -15.020 -5.524 1.00 93.81 103 ASP A CA 1
ATOM 784 C C . ASP A 1 103 ? -16.662 -14.314 -5.349 1.00 93.81 103 ASP A C 1
ATOM 786 O O . ASP A 1 103 ? -16.564 -13.086 -5.275 1.00 93.81 103 ASP A O 1
ATOM 790 N N . LYS A 1 104 ? -15.606 -15.130 -5.302 1.00 91.50 104 LYS A N 1
ATOM 791 C CA . LYS A 1 104 ? -14.235 -14.683 -5.045 1.00 91.50 104 LYS A CA 1
ATOM 792 C C . LYS A 1 104 ? -13.702 -13.695 -6.083 1.00 91.50 104 LYS A C 1
ATOM 794 O O . LYS A 1 104 ? -12.733 -13.009 -5.782 1.00 91.50 104 LYS A O 1
ATOM 799 N N . ARG A 1 105 ? -14.304 -13.598 -7.273 1.00 92.31 105 ARG A N 1
ATOM 800 C CA . ARG A 1 105 ? -13.855 -12.678 -8.334 1.00 92.31 105 ARG A CA 1
ATOM 801 C C . ARG A 1 105 ? -14.126 -11.210 -8.015 1.00 92.31 105 ARG A C 1
ATOM 803 O O . ARG A 1 105 ? -13.481 -10.350 -8.601 1.00 92.31 105 ARG A O 1
ATOM 810 N N . TYR A 1 106 ? -15.059 -10.934 -7.105 1.00 91.06 106 TYR A N 1
ATOM 811 C CA . TYR A 1 106 ? -15.348 -9.576 -6.639 1.00 91.06 106 TYR A CA 1
ATOM 812 C C . TYR A 1 106 ? -14.553 -9.191 -5.388 1.00 91.06 106 TYR A C 1
ATOM 814 O O . TYR A 1 106 ? -14.643 -8.049 -4.943 1.00 91.06 106 TYR A O 1
ATOM 822 N N . ASN A 1 107 ? -13.778 -10.118 -4.816 1.00 94.31 107 ASN A N 1
ATOM 823 C CA . ASN A 1 107 ? -12.908 -9.793 -3.695 1.00 94.31 107 ASN A CA 1
ATOM 824 C C . ASN A 1 107 ? -11.656 -9.069 -4.191 1.00 94.31 107 ASN A C 1
ATOM 826 O O . ASN A 1 107 ? -11.022 -9.478 -5.165 1.00 94.31 107 ASN A O 1
ATOM 830 N N . VAL A 1 108 ? -11.269 -8.026 -3.466 1.00 95.31 108 VAL A N 1
ATOM 831 C CA . VAL A 1 108 ? -9.946 -7.418 -3.598 1.00 95.31 108 VAL A CA 1
ATOM 832 C C . VAL A 1 108 ? -8.925 -8.361 -2.956 1.00 95.31 108 VAL A C 1
ATOM 834 O O . VAL A 1 108 ? -9.214 -9.035 -1.964 1.00 95.31 108 VAL A O 1
ATOM 837 N N . ALA A 1 109 ? -7.733 -8.444 -3.543 1.00 93.69 109 ALA A N 1
ATOM 838 C CA . ALA A 1 109 ? -6.663 -9.283 -3.021 1.00 93.69 109 ALA A CA 1
ATOM 839 C C . ALA A 1 109 ? -6.237 -8.818 -1.610 1.00 93.69 109 ALA A C 1
ATOM 841 O O . ALA A 1 109 ? -6.244 -7.621 -1.309 1.00 93.69 109 ALA A O 1
ATOM 842 N N . SER A 1 110 ? -5.937 -9.765 -0.708 1.00 90.75 110 SER A N 1
ATOM 843 C CA . SER A 1 110 ? -5.697 -9.430 0.708 1.00 90.75 110 SER A CA 1
ATOM 844 C C . SER A 1 110 ? -4.483 -8.531 0.884 1.00 90.75 110 SER A C 1
ATOM 846 O O . SER A 1 110 ? -4.559 -7.597 1.666 1.00 90.75 110 SER A O 1
ATOM 848 N N . ASP A 1 111 ? -3.422 -8.780 0.122 1.00 90.31 111 ASP A N 1
ATOM 849 C CA . ASP A 1 111 ? -2.206 -7.970 0.070 1.00 90.31 111 ASP A CA 1
ATOM 850 C C . ASP A 1 111 ? -2.498 -6.499 -0.257 1.00 90.31 111 ASP A C 1
ATOM 852 O O . ASP A 1 111 ? -1.972 -5.607 0.400 1.00 90.31 111 ASP A O 1
ATOM 856 N N . VAL A 1 112 ? -3.400 -6.231 -1.205 1.00 91.69 112 VAL A N 1
ATOM 857 C CA . VAL A 1 112 ? -3.827 -4.868 -1.553 1.00 91.69 112 VAL A CA 1
ATOM 858 C C . VAL A 1 112 ? -4.583 -4.216 -0.397 1.00 91.69 112 VAL A C 1
ATOM 860 O O . VAL A 1 112 ? -4.354 -3.043 -0.090 1.00 91.69 112 VAL A O 1
ATOM 863 N N . VAL A 1 113 ? -5.481 -4.954 0.262 1.00 93.56 113 VAL A N 1
ATOM 864 C CA . VAL A 1 113 ? -6.207 -4.420 1.422 1.00 93.56 113 VAL A CA 1
ATOM 865 C C . VAL A 1 113 ? -5.261 -4.163 2.590 1.00 93.56 113 VAL A C 1
ATOM 867 O O . VAL A 1 113 ? -5.330 -3.096 3.194 1.00 93.56 113 VAL A O 1
ATOM 870 N N . ASP A 1 114 ? -4.383 -5.114 2.896 1.00 92.00 114 ASP A N 1
ATOM 871 C CA . ASP A 1 114 ? -3.425 -5.017 3.995 1.00 92.00 114 ASP A CA 1
ATOM 872 C C . ASP A 1 114 ? -2.472 -3.841 3.761 1.00 92.00 114 ASP A C 1
ATOM 874 O O . ASP A 1 114 ? -2.205 -3.080 4.690 1.00 92.00 114 ASP A O 1
ATOM 878 N N . ALA A 1 115 ? -2.053 -3.622 2.511 1.00 91.50 115 ALA A N 1
ATOM 879 C CA . ALA A 1 115 ? -1.230 -2.483 2.142 1.00 91.50 115 ALA A CA 1
ATOM 880 C C . ALA A 1 115 ? -1.944 -1.141 2.282 1.00 91.50 115 ALA A C 1
ATOM 882 O O . ALA A 1 115 ? -1.410 -0.196 2.862 1.00 91.50 115 ALA A O 1
ATOM 883 N N . THR A 1 116 ? -3.177 -1.062 1.785 1.00 91.25 116 THR A N 1
ATOM 884 C CA . THR A 1 116 ? -3.979 0.165 1.861 1.00 91.25 116 THR A CA 1
ATOM 885 C C . THR A 1 116 ? -4.300 0.512 3.315 1.00 91.25 116 THR A C 1
ATOM 887 O O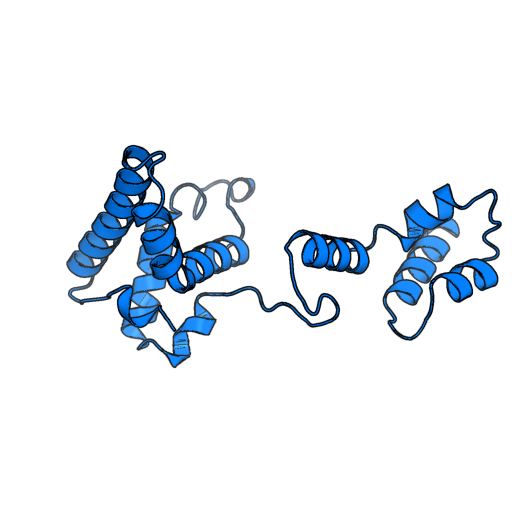 . THR A 1 116 ? -4.236 1.674 3.709 1.00 91.25 116 THR A O 1
ATOM 890 N N . PHE A 1 117 ? -4.623 -0.497 4.127 1.00 91.69 117 PHE A N 1
ATOM 891 C CA . PHE A 1 117 ? -4.924 -0.318 5.541 1.00 91.69 117 PHE A CA 1
ATOM 892 C C . PHE A 1 117 ? -3.683 0.085 6.342 1.00 91.69 117 PHE A C 1
ATOM 894 O O . PHE A 1 117 ? -3.750 1.040 7.109 1.00 91.69 117 PHE A O 1
ATOM 901 N N . ALA A 1 118 ? -2.541 -0.576 6.134 1.00 91.12 118 ALA A N 1
ATOM 902 C CA . ALA A 1 118 ? -1.295 -0.214 6.807 1.00 91.12 118 ALA A CA 1
ATOM 903 C C . ALA A 1 118 ? -0.833 1.202 6.438 1.00 91.12 118 ALA A C 1
ATOM 905 O O . ALA A 1 118 ? -0.529 1.992 7.329 1.00 91.12 118 ALA A O 1
ATOM 906 N N . ALA A 1 119 ? -0.855 1.554 5.148 1.00 89.56 119 ALA A N 1
ATOM 907 C CA . ALA A 1 119 ? -0.517 2.900 4.691 1.00 89.56 119 ALA A CA 1
ATOM 908 C C . ALA A 1 119 ? -1.436 3.962 5.313 1.00 89.56 119 ALA A C 1
ATOM 910 O O . ALA A 1 119 ? -0.953 4.999 5.764 1.00 89.56 119 ALA A O 1
ATOM 911 N N . LEU A 1 120 ? -2.746 3.688 5.403 1.00 88.19 120 LEU A N 1
ATOM 912 C CA . LEU A 1 120 ? -3.676 4.572 6.101 1.00 88.19 120 LEU A CA 1
ATOM 913 C C . LEU A 1 120 ? -3.242 4.774 7.553 1.00 88.19 120 LEU A C 1
ATOM 915 O O . LEU A 1 120 ? -3.115 5.916 7.965 1.00 88.19 120 LEU A O 1
ATOM 919 N N . LEU A 1 121 ? -3.002 3.705 8.318 1.00 88.31 121 LEU A N 1
ATOM 920 C CA . LEU A 1 121 ? -2.658 3.816 9.741 1.00 88.31 121 LEU A CA 1
ATOM 921 C C . LEU A 1 121 ? -1.344 4.571 9.980 1.00 88.31 121 LEU A C 1
ATOM 923 O O . LEU A 1 121 ? -1.291 5.408 10.879 1.00 88.31 121 LEU A O 1
ATOM 927 N N . ILE A 1 122 ? -0.314 4.305 9.172 1.00 87.00 122 ILE A N 1
ATOM 928 C CA . ILE A 1 122 ? 1.007 4.943 9.295 1.00 87.00 122 ILE A CA 1
ATOM 929 C C . ILE A 1 122 ? 0.906 6.453 9.054 1.00 87.00 122 ILE A C 1
ATOM 931 O O . ILE A 1 122 ? 1.462 7.237 9.821 1.00 87.00 122 ILE A O 1
ATOM 935 N N . HIS A 1 123 ? 0.161 6.860 8.024 1.00 85.12 123 HIS A N 1
ATOM 936 C CA . HIS A 1 123 ? 0.078 8.257 7.588 1.00 85.12 123 HIS A CA 1
ATOM 937 C C . HIS A 1 123 ? -1.159 9.000 8.112 1.00 85.12 123 HIS A C 1
ATOM 939 O O . HIS A 1 123 ? -1.352 10.172 7.792 1.00 85.12 123 HIS A O 1
ATOM 945 N N . LEU A 1 124 ? -2.016 8.361 8.917 1.00 85.19 124 LEU A N 1
ATOM 946 C CA . LEU A 1 124 ? -3.296 8.948 9.329 1.00 85.19 124 LEU A CA 1
ATOM 947 C C . LEU A 1 124 ? -3.096 10.271 10.074 1.00 85.19 124 LEU A C 1
ATOM 949 O O . LEU A 1 124 ? -3.843 11.212 9.822 1.00 85.19 124 LEU A O 1
ATOM 953 N N . ASN A 1 125 ? -2.083 10.381 10.939 1.00 83.50 125 ASN A N 1
ATOM 954 C CA . ASN A 1 125 ? -1.826 11.626 11.663 1.00 83.50 125 ASN A CA 1
ATOM 955 C C . ASN A 1 125 ? -1.473 12.785 10.713 1.00 83.50 125 ASN A C 1
ATOM 957 O O . ASN A 1 125 ? -2.050 13.864 10.811 1.00 83.50 125 ASN A O 1
ATOM 961 N N . GLU A 1 126 ? -0.590 12.541 9.744 1.00 84.81 126 GLU A N 1
ATOM 962 C CA . GLU A 1 126 ? -0.208 13.528 8.724 1.00 84.81 126 GLU A CA 1
ATOM 963 C C . GLU A 1 126 ? -1.417 13.952 7.886 1.00 84.81 126 GLU A C 1
ATOM 965 O O . GLU A 1 126 ? -1.637 15.141 7.663 1.00 84.81 126 GLU A O 1
ATOM 970 N N . VAL A 1 127 ? -2.245 12.985 7.477 1.00 82.06 127 VAL A N 1
ATOM 971 C CA . VAL A 1 127 ? -3.484 13.230 6.729 1.00 82.06 127 VAL A CA 1
ATOM 972 C C . VAL A 1 127 ? -4.449 14.100 7.538 1.00 82.06 127 VAL A C 1
ATOM 974 O O . VAL A 1 127 ? -5.024 15.044 6.995 1.00 82.06 127 VAL A O 1
ATOM 977 N N . LEU A 1 128 ? -4.613 13.832 8.836 1.00 80.81 128 LEU A N 1
ATOM 978 C CA . LEU A 1 128 ? -5.477 14.627 9.709 1.00 80.81 128 LEU A CA 1
ATOM 979 C C . LEU A 1 128 ? -4.971 16.064 9.874 1.00 80.81 128 LEU A C 1
ATOM 981 O O . LEU A 1 128 ? -5.778 16.992 9.804 1.00 80.81 128 LEU A O 1
ATOM 985 N N . GLU A 1 129 ? -3.664 16.269 10.033 1.00 84.06 129 GLU A N 1
ATOM 986 C CA . GLU A 1 129 ? -3.064 17.608 10.114 1.00 84.06 129 GLU A CA 1
ATOM 987 C C . GLU A 1 129 ? -3.181 18.385 8.792 1.00 84.06 129 GLU A C 1
ATOM 989 O O . GLU A 1 129 ? -3.571 19.560 8.780 1.00 84.06 129 GLU A O 1
ATOM 994 N N . ALA A 1 130 ? -2.945 17.728 7.651 1.00 80.81 130 ALA A N 1
ATOM 995 C CA . ALA A 1 130 ? -3.156 18.327 6.329 1.00 80.81 130 ALA A CA 1
ATOM 996 C C . ALA A 1 130 ? -4.622 18.746 6.118 1.00 80.81 130 ALA A C 1
ATOM 998 O O . ALA A 1 130 ? -4.911 19.771 5.500 1.00 80.81 130 ALA A O 1
ATOM 999 N N . ILE A 1 131 ? -5.571 17.979 6.655 1.00 74.00 131 ILE A N 1
ATOM 1000 C CA . ILE A 1 131 ? -6.993 18.310 6.546 1.00 74.00 131 ILE A CA 1
ATOM 1001 C C . ILE A 1 131 ? -7.375 19.450 7.491 1.00 74.00 131 ILE A C 1
ATOM 1003 O O . ILE A 1 131 ? -8.121 20.335 7.085 1.00 74.00 131 ILE A O 1
ATOM 1007 N N . ARG A 1 132 ? -6.854 19.479 8.724 1.00 76.38 132 ARG A N 1
ATOM 1008 C CA . ARG A 1 132 ? -7.088 20.592 9.664 1.00 76.38 132 ARG A CA 1
ATOM 1009 C C . ARG A 1 132 ? -6.593 21.927 9.110 1.00 76.38 132 ARG A C 1
ATOM 1011 O O . ARG A 1 132 ? -7.221 22.954 9.347 1.00 76.38 132 ARG A O 1
ATOM 1018 N N . SER A 1 133 ? -5.487 21.900 8.369 1.00 76.19 133 SER A N 1
ATOM 1019 C CA . SER A 1 133 ? -4.893 23.073 7.716 1.00 76.19 133 SER A CA 1
ATOM 1020 C C . SER A 1 133 ? -5.561 23.457 6.387 1.00 76.19 133 SER A C 1
ATOM 1022 O O . SER A 1 133 ? -5.391 24.584 5.920 1.00 76.19 133 SER A O 1
ATOM 1024 N N . SER A 1 134 ? -6.362 22.569 5.791 1.00 71.19 134 SER A N 1
ATOM 1025 C CA . SER A 1 134 ? -7.114 22.817 4.560 1.00 71.19 134 SER A CA 1
ATOM 1026 C C . SER A 1 134 ? -8.546 23.283 4.857 1.00 71.19 134 SER A C 1
ATOM 1028 O O . SER A 1 134 ? -9.351 22.574 5.455 1.00 71.19 134 SER A O 1
ATOM 1030 N N . ASN A 1 135 ? -8.925 24.463 4.357 1.00 62.16 135 ASN A N 1
ATOM 1031 C CA . ASN A 1 135 ? -10.294 24.990 4.479 1.00 62.16 135 ASN A CA 1
ATOM 1032 C C . ASN A 1 135 ? -11.331 24.252 3.601 1.00 62.16 135 ASN A C 1
ATOM 1034 O O . ASN A 1 135 ? -12.521 24.567 3.657 1.00 62.16 135 ASN A O 1
ATOM 1038 N N . ALA A 1 136 ? -10.916 23.295 2.764 1.00 55.59 136 ALA A N 1
ATOM 1039 C CA . ALA A 1 136 ? -11.796 22.622 1.816 1.00 55.59 136 ALA A CA 1
ATOM 1040 C C . ALA A 1 136 ? -12.230 21.232 2.319 1.00 55.59 136 ALA A C 1
ATOM 1042 O O . ALA A 1 136 ? -11.419 20.325 2.490 1.00 55.59 136 ALA A O 1
ATOM 1043 N N . SER A 1 137 ? -13.549 21.047 2.450 1.00 58.12 137 SER A N 1
ATOM 1044 C CA . SER A 1 137 ? -14.263 19.768 2.646 1.00 58.12 137 SER A CA 1
ATOM 1045 C C . SER A 1 137 ? -14.094 19.034 3.988 1.00 58.12 137 SER A C 1
ATOM 1047 O O . SER A 1 137 ? -14.044 17.805 4.035 1.00 58.12 137 SER A O 1
ATOM 1049 N N . GLN A 1 138 ? -14.152 19.773 5.101 1.00 60.44 138 GLN A N 1
ATOM 1050 C CA . GLN A 1 138 ? -14.226 19.200 6.457 1.00 60.44 138 GLN A CA 1
ATOM 1051 C C . GLN A 1 138 ? -15.323 18.118 6.600 1.00 60.44 138 GLN A C 1
ATOM 1053 O O . GLN A 1 138 ? -15.103 17.096 7.240 1.00 60.44 138 GLN A O 1
ATOM 1058 N N . THR A 1 139 ? -16.475 18.266 5.934 1.00 62.22 139 THR A N 1
ATOM 1059 C CA . THR A 1 139 ? -17.648 17.388 6.119 1.00 62.22 139 THR A CA 1
ATOM 1060 C C . THR A 1 139 ? -17.433 15.929 5.691 1.00 62.22 139 THR A C 1
ATOM 1062 O O . THR A 1 139 ? -17.893 15.015 6.374 1.00 62.22 139 THR A O 1
ATOM 1065 N N . HIS A 1 140 ? -16.744 15.679 4.570 1.00 60.81 140 HIS A N 1
ATOM 1066 C CA . HIS A 1 140 ? -16.523 14.311 4.076 1.00 60.81 140 HIS A CA 1
ATOM 1067 C C . HIS A 1 140 ? -15.447 13.583 4.883 1.00 60.81 140 HIS A C 1
ATOM 1069 O O . HIS A 1 140 ? -15.603 12.400 5.185 1.00 60.81 140 HIS A O 1
ATOM 1075 N N . VAL A 1 141 ? -14.390 14.290 5.281 1.00 66.50 141 VAL A N 1
ATOM 1076 C CA . VAL A 1 141 ? -13.326 13.716 6.111 1.00 66.50 141 VAL A CA 1
ATOM 1077 C C . VAL A 1 141 ? -13.857 13.375 7.499 1.00 66.50 141 VAL A C 1
ATOM 1079 O O . VAL A 1 141 ? -13.603 12.272 7.981 1.00 66.50 141 VAL A O 1
ATOM 1082 N N . SER A 1 142 ? -14.656 14.260 8.107 1.00 71.56 142 SER A N 1
ATOM 1083 C CA . SER A 1 142 ? -15.295 13.983 9.398 1.00 71.56 142 SER A CA 1
ATOM 1084 C C . SER A 1 142 ? -16.112 12.692 9.368 1.00 71.56 142 SER A C 1
ATOM 1086 O O . SER A 1 142 ? -16.092 11.944 10.339 1.00 71.56 142 SER A O 1
ATOM 1088 N N . ARG A 1 143 ? -16.781 12.382 8.248 1.00 79.56 143 ARG A N 1
ATOM 1089 C CA . ARG A 1 143 ? -17.530 11.128 8.100 1.00 79.56 143 ARG A CA 1
ATOM 1090 C C . ARG A 1 143 ? -16.620 9.898 8.089 1.00 79.56 143 ARG A C 1
ATOM 1092 O O . ARG A 1 143 ? -16.930 8.926 8.767 1.00 79.56 143 ARG A O 1
ATOM 1099 N N . TYR A 1 144 ? -15.536 9.903 7.316 1.00 77.12 144 TYR A N 1
ATOM 1100 C CA . TYR A 1 144 ? -14.653 8.733 7.227 1.00 77.12 144 TYR A CA 1
ATOM 1101 C C . TYR A 1 144 ? -13.855 8.507 8.511 1.00 77.12 144 TYR A C 1
ATOM 1103 O O . TYR A 1 144 ? -13.723 7.364 8.943 1.00 77.12 144 TYR A O 1
ATOM 1111 N N . LEU A 1 145 ? -13.393 9.587 9.149 1.00 80.12 145 LEU A N 1
ATOM 1112 C CA . LEU A 1 145 ? -12.766 9.514 10.466 1.00 80.12 145 LEU A CA 1
ATOM 1113 C C . LEU A 1 145 ? -13.745 8.956 11.502 1.00 80.12 145 LEU A C 1
ATOM 1115 O O . LEU A 1 145 ? -13.395 8.042 12.239 1.00 80.12 145 LEU A O 1
ATOM 1119 N N . TYR A 1 146 ? -14.993 9.431 11.489 1.00 83.19 146 TYR A N 1
ATOM 1120 C CA . TYR A 1 146 ? -16.037 8.905 12.361 1.00 83.19 146 TYR A CA 1
ATOM 1121 C C . TYR A 1 146 ? -16.270 7.402 12.155 1.00 83.19 146 TYR A C 1
ATOM 1123 O O . TYR A 1 146 ? -16.355 6.665 13.131 1.00 83.19 146 TYR A O 1
ATOM 1131 N N . GLU A 1 147 ? -16.355 6.914 10.913 1.00 83.19 147 GLU A N 1
ATOM 1132 C CA . GLU A 1 147 ? -16.536 5.474 10.665 1.00 83.19 147 GLU A CA 1
ATOM 1133 C C . GLU A 1 147 ? -15.322 4.646 11.115 1.00 83.19 147 GLU A C 1
ATOM 1135 O O . GLU A 1 147 ? -15.498 3.534 11.618 1.00 83.19 147 GLU A O 1
ATOM 1140 N N . LEU A 1 148 ? -14.103 5.187 10.995 1.00 83.88 148 LEU A N 1
ATOM 1141 C CA . LEU A 1 148 ? -12.889 4.555 11.517 1.00 83.88 148 LEU A CA 1
ATOM 1142 C C . LEU A 1 148 ? -12.922 4.472 13.049 1.00 83.88 148 LEU A C 1
ATOM 1144 O O . LEU A 1 148 ? -12.748 3.388 13.606 1.00 83.88 148 LEU A O 1
ATOM 1148 N N . GLU A 1 149 ? -13.189 5.588 13.729 1.00 85.81 149 GLU A N 1
ATOM 1149 C CA . GLU A 1 149 ? -13.284 5.659 15.192 1.00 85.81 149 GLU A CA 1
ATOM 1150 C C . GLU A 1 149 ? -14.412 4.774 15.728 1.00 85.81 149 GLU A C 1
ATOM 1152 O O . GLU A 1 149 ? -14.228 4.032 16.693 1.00 85.81 149 GLU A O 1
ATOM 1157 N N . ARG A 1 150 ? -15.569 4.784 15.061 1.00 87.19 150 ARG A N 1
ATOM 1158 C CA . ARG A 1 150 ? -16.703 3.911 15.372 1.00 87.19 150 ARG A CA 1
ATOM 1159 C C . ARG A 1 150 ? -16.332 2.439 15.206 1.00 87.19 150 ARG A C 1
ATOM 1161 O O . ARG A 1 150 ? -16.668 1.631 16.072 1.00 87.19 150 ARG A O 1
ATOM 1168 N N . GLY A 1 151 ? -15.664 2.079 14.110 1.00 84.62 151 GLY A N 1
ATOM 1169 C CA . GLY A 1 151 ? -15.194 0.717 13.861 1.00 84.62 151 GLY A CA 1
ATOM 1170 C C . GLY A 1 151 ? -14.198 0.253 14.923 1.00 84.62 151 GLY A C 1
ATOM 1171 O O . GLY A 1 151 ? -14.309 -0.864 15.433 1.00 84.62 151 GLY A O 1
ATOM 1172 N N . LEU A 1 152 ? -13.276 1.131 15.313 1.00 84.44 152 LEU A N 1
ATOM 1173 C CA . LEU A 1 152 ? -12.290 0.880 16.357 1.00 84.44 152 LEU A CA 1
ATOM 1174 C C . LEU A 1 152 ? -12.953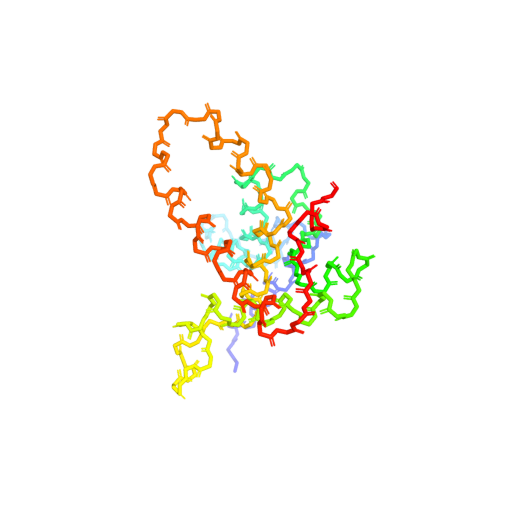 0.702 17.728 1.00 84.44 152 LEU A C 1
ATOM 1176 O O . LEU A 1 152 ? -12.699 -0.293 18.402 1.00 84.44 152 LEU A O 1
ATOM 1180 N N . ALA A 1 153 ? -13.882 1.586 18.100 1.00 85.06 153 ALA A N 1
ATOM 1181 C CA . ALA A 1 153 ? -14.648 1.476 19.340 1.00 85.06 153 ALA A CA 1
ATOM 1182 C C . ALA A 1 153 ? -15.481 0.183 19.396 1.00 85.06 153 ALA A C 1
ATOM 1184 O O . ALA A 1 153 ? -15.470 -0.516 20.409 1.00 85.06 153 ALA A O 1
ATOM 1185 N N . ALA A 1 154 ? -16.161 -0.178 18.303 1.00 85.12 154 ALA A N 1
ATOM 1186 C CA . ALA A 1 154 ? -16.930 -1.420 18.218 1.00 85.12 154 ALA A CA 1
ATOM 1187 C C . ALA A 1 154 ? -16.036 -2.668 18.319 1.00 85.12 154 ALA A C 1
ATOM 1189 O O . ALA A 1 154 ? -16.413 -3.650 18.959 1.00 85.12 154 ALA A O 1
ATOM 1190 N N . THR A 1 155 ? -14.849 -2.629 17.712 1.00 83.69 155 THR A N 1
ATOM 1191 C CA . THR A 1 155 ? -13.870 -3.724 17.764 1.00 83.69 155 THR A CA 1
ATOM 1192 C C . THR A 1 155 ? -13.320 -3.891 19.180 1.00 83.69 155 THR A C 1
ATOM 1194 O O . THR A 1 155 ? -13.369 -4.991 19.727 1.00 83.69 155 THR A O 1
ATOM 1197 N N . ASN A 1 156 ? -12.911 -2.791 19.815 1.00 83.50 156 ASN A N 1
ATOM 1198 C CA . ASN A 1 156 ? -12.462 -2.754 21.207 1.00 83.50 156 ASN A CA 1
ATOM 1199 C C . ASN A 1 156 ? -13.538 -3.277 22.174 1.00 83.50 156 ASN A C 1
ATOM 1201 O O . ASN A 1 156 ? -13.251 -4.104 23.037 1.00 83.50 156 ASN A O 1
ATOM 1205 N N . ALA A 1 157 ? -14.800 -2.876 21.986 1.00 84.06 157 ALA A N 1
ATOM 1206 C CA . ALA A 1 157 ? -15.917 -3.349 22.804 1.00 84.06 157 ALA A CA 1
ATOM 1207 C C . ALA A 1 157 ? -16.180 -4.857 22.646 1.00 84.06 157 ALA A C 1
ATOM 1209 O O . ALA A 1 157 ? -16.485 -5.532 23.626 1.00 84.06 157 ALA A O 1
ATOM 1210 N N . ARG A 1 158 ? -16.051 -5.403 21.427 1.00 82.31 158 ARG A N 1
ATOM 1211 C CA . ARG A 1 158 ? -16.220 -6.845 21.163 1.00 82.31 158 ARG A CA 1
ATOM 1212 C C . ARG A 1 158 ? -15.083 -7.685 21.736 1.00 82.31 158 ARG A C 1
ATOM 1214 O O . ARG A 1 158 ? -15.319 -8.828 22.115 1.00 82.31 158 ARG A O 1
ATOM 1221 N N . LEU A 1 159 ? -13.868 -7.143 21.751 1.00 78.56 159 LEU A N 1
ATOM 1222 C CA . LEU A 1 159 ? -12.654 -7.874 22.118 1.00 78.56 159 LEU A CA 1
ATOM 1223 C C . LEU A 1 159 ? -12.205 -7.617 23.567 1.00 78.56 159 LEU A C 1
ATOM 1225 O O . LEU A 1 159 ? -11.335 -8.328 24.061 1.00 78.56 159 LEU A O 1
ATOM 1229 N N . GLY A 1 160 ? -12.829 -6.663 24.270 1.00 74.50 160 GLY A N 1
ATOM 1230 C CA . GLY A 1 160 ? -12.540 -6.352 25.675 1.00 74.50 160 GLY A CA 1
ATOM 1231 C C . GLY A 1 160 ? -11.187 -5.665 25.889 1.00 74.50 160 GLY A C 1
ATOM 1232 O O . GLY A 1 160 ? -10.609 -5.761 26.969 1.00 74.50 160 GLY A O 1
ATOM 1233 N N . SER A 1 161 ? -10.665 -5.004 24.859 1.00 68.38 161 SER A N 1
ATOM 1234 C CA . SER A 1 161 ? -9.300 -4.480 24.775 1.00 68.38 161 SER A CA 1
ATOM 1235 C C . SER A 1 161 ? -9.284 -3.050 24.233 1.00 68.38 161 SER A C 1
ATOM 1237 O O . SER A 1 161 ? -10.251 -2.605 23.622 1.00 68.38 161 SER A O 1
ATOM 1239 N N . SER A 1 162 ? -8.189 -2.316 24.445 1.00 69.06 162 SER A N 1
ATOM 1240 C CA . SER A 1 162 ? -8.033 -0.933 23.981 1.00 69.06 162 SER A CA 1
ATOM 1241 C C . SER A 1 162 ? -6.925 -0.817 22.932 1.00 69.06 162 SER A C 1
ATOM 1243 O O . SER A 1 162 ? -5.800 -0.449 23.265 1.00 69.06 162 SER A O 1
ATOM 1245 N N . VAL A 1 163 ? -7.225 -1.111 21.665 1.00 70.50 163 VAL A N 1
ATOM 1246 C CA . VAL A 1 163 ? -6.351 -0.689 20.561 1.00 70.50 163 VAL A CA 1
ATOM 1247 C C . VAL A 1 163 ? -6.546 0.798 20.309 1.00 70.50 163 VAL A C 1
ATOM 1249 O O . VAL A 1 163 ? -7.674 1.288 20.256 1.00 70.50 163 VAL A O 1
ATOM 1252 N N . SER A 1 164 ? -5.433 1.505 20.139 1.00 76.38 164 SER A N 1
ATOM 1253 C CA . SER A 1 164 ? -5.383 2.896 19.700 1.00 76.38 164 SER A CA 1
ATOM 1254 C C . SER A 1 164 ? -4.580 2.981 18.409 1.00 76.38 164 SER A C 1
ATOM 1256 O O . SER A 1 164 ? -3.573 2.297 18.264 1.00 76.38 164 SER A O 1
ATOM 1258 N N . VAL A 1 165 ? -4.978 3.856 17.482 1.00 75.81 165 VAL A N 1
ATOM 1259 C CA . VAL A 1 165 ? -4.170 4.133 16.278 1.00 75.81 165 VAL A CA 1
ATOM 1260 C C . VAL A 1 165 ? -2.905 4.930 16.630 1.00 75.81 165 VAL A C 1
ATOM 1262 O O . VAL A 1 165 ? -1.966 4.973 15.846 1.00 75.81 165 VAL A O 1
ATOM 1265 N N . ALA A 1 166 ? -2.827 5.495 17.844 1.00 76.81 166 ALA A N 1
ATOM 1266 C CA . ALA A 1 166 ? -1.666 6.246 18.321 1.00 76.81 166 ALA A CA 1
ATOM 1267 C C . ALA A 1 166 ? -0.353 5.453 18.282 1.00 76.81 166 ALA A C 1
ATOM 1269 O O . ALA A 1 166 ? 0.697 6.024 18.013 1.00 76.81 166 ALA A O 1
ATOM 1270 N N . THR A 1 167 ? -0.408 4.139 18.502 1.00 73.62 167 THR A N 1
ATOM 1271 C CA . THR A 1 167 ? 0.771 3.263 18.459 1.00 73.62 167 THR A CA 1
ATOM 1272 C C . THR A 1 167 ? 1.205 2.910 17.034 1.00 73.62 167 THR A C 1
ATOM 1274 O O . THR A 1 167 ? 2.266 2.312 16.863 1.00 73.62 167 THR A O 1
ATOM 1277 N N . CYS A 1 168 ? 0.437 3.312 16.011 1.00 73.50 168 CYS A N 1
ATOM 1278 C CA . CYS A 1 168 ? 0.726 3.076 14.592 1.00 73.50 168 CYS A CA 1
ATOM 1279 C C . CYS A 1 168 ? 1.487 4.236 13.907 1.00 73.50 168 CYS A C 1
ATOM 1281 O O . CYS A 1 168 ? 2.042 4.029 12.827 1.00 73.50 168 CYS A O 1
ATOM 1283 N N . TYR A 1 169 ? 1.596 5.419 14.532 1.00 74.69 169 TYR A N 1
ATOM 1284 C CA . TYR A 1 169 ? 2.356 6.573 14.004 1.00 74.69 169 TYR A CA 1
ATOM 1285 C C . TYR A 1 169 ? 3.847 6.493 14.350 1.00 74.69 169 TYR A C 1
ATOM 1287 O O . TYR A 1 169 ? 4.129 6.196 15.511 1.00 74.69 169 TYR A O 1
ATOM 1295 N N . PRO A 1 170 ? 4.785 6.670 13.405 1.00 62.12 170 PRO A N 1
ATOM 1296 C CA . PRO A 1 170 ? 6.221 6.621 13.702 1.00 62.12 170 PRO A CA 1
ATOM 1297 C C . PRO A 1 170 ? 6.650 7.563 14.837 1.00 62.12 170 PRO A C 1
ATOM 1299 O O . PRO A 1 170 ? 5.993 8.613 15.030 1.00 62.12 170 PRO A O 1
#

Organism: NCBI:txid29920

Secondary structure (DSSP, 8-state):
--HHHHHHHHHHHHHH-TTS-HHHHHHHTT--GGGHHHHHHHHTTSHHHHHHHHHHHTT-S-TTSPPPPP-GGGGTTTS-HHHHHHHHHHHHHHTTTTSS-SSGGGSPPHHHHHHHHHHHHHHHHHHHHHHHH--S-HHHHHHHHHHHHHHHHHHHHHHTS---GGGG--

pLDDT: mean 80.42, std 8.66, range [55.59, 95.31]